Protein AF-A0A915Y504-F1 (afdb_monomer_lite)

Structure (mmCIF, N/CA/C/O backbone):
data_AF-A0A915Y504-F1
#
_entry.id   AF-A0A915Y504-F1
#
loop_
_atom_site.group_PDB
_atom_site.id
_atom_site.type_symbol
_atom_site.label_atom_id
_atom_site.label_alt_id
_atom_site.label_comp_id
_atom_site.label_asym_id
_atom_site.label_entity_id
_atom_site.label_seq_id
_atom_site.pdbx_PDB_ins_code
_atom_site.Cartn_x
_atom_site.Cartn_y
_atom_site.Cartn_z
_atom_site.occupancy
_atom_site.B_iso_or_equiv
_atom_site.auth_seq_id
_atom_site.auth_comp_id
_atom_site.auth_asym_id
_atom_site.auth_atom_id
_atom_site.pdbx_PDB_model_num
ATOM 1 N N . MET A 1 1 ? 1.768 12.611 24.789 1.00 58.44 1 MET A N 1
ATOM 2 C CA . MET A 1 1 ? 2.796 11.884 24.010 1.00 58.44 1 MET A CA 1
ATOM 3 C C . MET A 1 1 ? 2.570 12.218 22.542 1.00 58.44 1 MET A C 1
ATOM 5 O O . MET A 1 1 ? 1.416 12.213 22.136 1.00 58.44 1 MET A O 1
ATOM 9 N N . ALA A 1 2 ? 3.599 12.618 21.790 1.00 69.25 2 ALA A N 1
ATOM 10 C CA . ALA A 1 2 ? 3.419 13.076 20.409 1.00 69.25 2 ALA A CA 1
ATOM 11 C C . ALA A 1 2 ? 3.121 11.886 19.483 1.00 69.25 2 ALA A C 1
ATOM 13 O O . ALA A 1 2 ? 3.899 10.934 19.431 1.00 69.25 2 ALA A O 1
ATOM 14 N N . ILE A 1 3 ? 1.990 11.932 18.780 1.00 78.31 3 ILE A N 1
ATOM 15 C CA . ILE A 1 3 ? 1.667 10.964 17.730 1.00 78.31 3 ILE A CA 1
ATOM 16 C C . ILE A 1 3 ? 2.481 11.356 16.499 1.00 78.31 3 ILE A C 1
ATOM 18 O O . ILE A 1 3 ? 2.366 12.480 16.015 1.00 78.31 3 ILE A O 1
ATOM 22 N N . ILE A 1 4 ? 3.314 10.440 16.005 1.00 84.56 4 ILE A N 1
ATOM 23 C CA . ILE A 1 4 ? 4.026 10.629 14.741 1.00 84.56 4 ILE A CA 1
ATOM 24 C C . ILE A 1 4 ? 3.183 9.974 13.653 1.00 84.56 4 ILE A C 1
ATOM 26 O O . ILE A 1 4 ? 2.968 8.763 13.674 1.00 84.56 4 ILE A O 1
ATOM 30 N N . VAL A 1 5 ? 2.700 10.786 12.721 1.00 92.12 5 VAL A N 1
ATOM 31 C CA . VAL A 1 5 ? 1.828 10.344 11.633 1.00 92.12 5 VAL A CA 1
ATOM 32 C C . VAL A 1 5 ? 2.675 9.948 10.427 1.00 92.12 5 VAL A C 1
ATOM 34 O O . VAL A 1 5 ? 3.568 10.695 10.036 1.00 92.12 5 VAL A O 1
ATOM 37 N N . LEU A 1 6 ? 2.393 8.784 9.845 1.00 92.94 6 LEU A N 1
ATOM 38 C CA . LEU A 1 6 ? 2.856 8.395 8.514 1.00 92.94 6 LEU A CA 1
ATOM 39 C C . LEU A 1 6 ? 1.716 8.551 7.518 1.00 92.94 6 LEU A C 1
ATOM 41 O O . LEU A 1 6 ? 0.581 8.165 7.809 1.00 92.94 6 LEU A O 1
ATOM 45 N N . ARG A 1 7 ? 2.033 9.075 6.338 1.00 95.31 7 ARG A N 1
ATOM 46 C CA . ARG A 1 7 ? 1.103 9.129 5.211 1.00 95.31 7 ARG A CA 1
ATOM 47 C C . ARG A 1 7 ? 1.168 7.831 4.411 1.00 95.31 7 ARG A C 1
ATOM 49 O O . ARG A 1 7 ? 2.240 7.244 4.247 1.00 95.31 7 ARG A O 1
ATOM 56 N N . ALA A 1 8 ? 0.021 7.386 3.917 1.00 94.94 8 ALA A N 1
ATOM 57 C CA . ALA A 1 8 ? -0.077 6.240 3.035 1.00 94.94 8 ALA A CA 1
ATOM 58 C C . ALA A 1 8 ? -1.005 6.539 1.850 1.00 94.94 8 ALA A C 1
ATOM 60 O O . ALA A 1 8 ? -2.036 7.202 1.984 1.00 94.94 8 ALA A O 1
ATOM 61 N N . TRP A 1 9 ? -0.610 6.044 0.683 1.00 95.94 9 TRP A N 1
ATOM 62 C CA . TRP A 1 9 ? -1.226 6.315 -0.611 1.00 95.94 9 TRP A CA 1
ATOM 63 C C . TRP A 1 9 ? -1.665 5.000 -1.257 1.00 95.94 9 TRP A C 1
ATOM 65 O O . TRP A 1 9 ? -0.826 4.145 -1.529 1.00 95.94 9 TRP A O 1
ATOM 75 N N . TYR A 1 10 ? -2.964 4.836 -1.498 1.00 95.12 10 TYR A N 1
ATOM 76 C CA . TYR A 1 10 ? -3.553 3.711 -2.219 1.00 95.12 10 TYR A CA 1
ATOM 77 C C . TYR A 1 10 ? -3.068 3.657 -3.678 1.00 95.12 10 TYR A C 1
ATOM 79 O O . TYR A 1 10 ? -3.049 4.664 -4.386 1.00 95.12 10 TYR A O 1
ATOM 87 N N . LEU A 1 11 ? -2.688 2.472 -4.146 1.00 91.31 11 LEU A N 1
ATOM 88 C CA . LEU A 1 11 ? -2.148 2.226 -5.480 1.00 91.31 11 LEU A CA 1
ATOM 89 C C . LEU A 1 11 ? -3.078 1.284 -6.269 1.00 91.31 11 LEU A C 1
ATOM 91 O O . LEU A 1 11 ? -2.832 0.078 -6.313 1.00 91.31 11 LEU A O 1
ATOM 95 N N . PRO A 1 12 ? -4.150 1.794 -6.910 1.00 88.06 12 PRO A N 1
ATOM 96 C CA . PRO A 1 12 ? -4.990 0.982 -7.803 1.00 88.06 12 PRO A CA 1
ATOM 97 C C . PRO A 1 12 ? -4.236 0.553 -9.070 1.00 88.06 12 PRO A C 1
ATOM 99 O O . PRO A 1 12 ? -4.505 -0.492 -9.663 1.00 88.06 12 PRO A O 1
ATOM 102 N N . GLN A 1 13 ? -3.286 1.383 -9.485 1.00 82.69 13 GLN A N 1
ATOM 103 C CA . GLN A 1 13 ? -2.385 1.181 -10.605 1.00 82.69 13 GLN A CA 1
ATOM 104 C C . GLN A 1 13 ? -1.029 1.781 -10.243 1.00 82.69 13 GLN A C 1
ATOM 106 O O . GLN A 1 13 ? -0.919 2.550 -9.287 1.00 82.69 13 GLN A O 1
ATOM 111 N N . TYR A 1 14 ? 0.005 1.428 -11.000 1.00 78.38 14 TYR A N 1
ATOM 112 C CA . TYR A 1 14 ? 1.317 2.008 -10.764 1.00 78.38 14 TYR A CA 1
ATOM 113 C C . TYR A 1 14 ? 1.297 3.522 -10.994 1.00 78.38 14 TYR A C 1
ATOM 115 O O . TYR A 1 14 ? 0.758 4.008 -11.992 1.00 78.38 14 TYR A O 1
ATOM 123 N N . GLU A 1 15 ? 1.983 4.240 -10.113 1.00 78.62 15 GLU A N 1
ATOM 124 C CA . GLU A 1 15 ? 2.251 5.664 -10.238 1.00 78.62 15 GLU A CA 1
ATOM 125 C C . GLU A 1 15 ? 3.686 5.961 -9.763 1.00 78.62 15 GLU A C 1
ATOM 127 O O . GLU A 1 15 ? 4.097 5.425 -8.730 1.00 78.62 15 GLU A O 1
ATOM 132 N N . PRO A 1 16 ? 4.463 6.798 -10.482 1.00 81.94 16 PRO A N 1
ATOM 133 C CA . PRO A 1 16 ? 5.787 7.216 -10.029 1.00 81.94 16 PRO A CA 1
ATOM 134 C C . PRO A 1 16 ? 5.731 7.936 -8.680 1.00 81.94 16 PRO A C 1
ATOM 136 O O . PRO A 1 16 ? 4.869 8.792 -8.460 1.00 81.94 16 PRO A O 1
ATOM 139 N N . LEU A 1 17 ? 6.703 7.652 -7.809 1.00 82.19 17 LEU A N 1
ATOM 140 C CA . LEU A 1 17 ? 6.739 8.184 -6.444 1.00 82.19 17 LEU A CA 1
ATOM 141 C C . LEU A 1 17 ? 6.677 9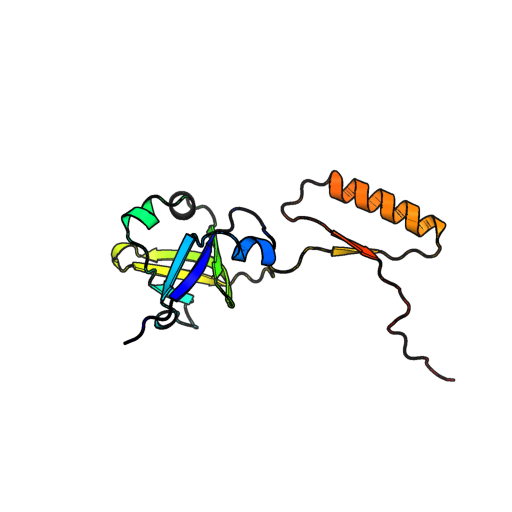.718 -6.393 1.00 82.19 17 LEU A C 1
ATOM 143 O O . LEU A 1 17 ? 5.961 10.286 -5.573 1.00 82.19 17 LEU A O 1
ATOM 147 N N . GLU A 1 18 ? 7.372 10.383 -7.316 1.00 82.62 18 GLU A N 1
ATOM 148 C CA . GLU A 1 18 ? 7.419 11.846 -7.416 1.00 82.62 18 GLU A CA 1
ATOM 149 C C . GLU A 1 18 ? 6.041 12.478 -7.637 1.00 82.62 18 GLU A C 1
ATOM 151 O O . GLU A 1 18 ? 5.800 13.594 -7.184 1.00 82.62 18 GLU A O 1
ATOM 156 N N . ARG A 1 19 ? 5.139 11.780 -8.338 1.00 85.31 19 ARG A N 1
ATOM 157 C CA . ARG A 1 19 ? 3.754 12.224 -8.563 1.00 85.31 19 ARG A CA 1
ATOM 158 C C . ARG A 1 19 ? 2.857 11.823 -7.402 1.00 85.31 19 ARG A C 1
ATOM 160 O O . ARG A 1 19 ? 2.035 12.619 -6.955 1.00 85.31 19 ARG A O 1
ATOM 167 N N . LEU A 1 20 ? 3.080 10.628 -6.864 1.00 88.12 20 LEU A N 1
ATOM 168 C CA . LEU A 1 20 ? 2.320 10.094 -5.745 1.00 88.12 20 LEU A CA 1
ATOM 169 C C . LEU A 1 20 ? 2.417 10.979 -4.493 1.00 88.12 20 LEU A C 1
ATOM 171 O O . LEU A 1 20 ? 1.418 11.236 -3.829 1.00 88.12 20 LEU A O 1
ATOM 175 N N . GLU A 1 21 ? 3.598 11.509 -4.179 1.00 86.94 21 GLU A N 1
ATOM 176 C CA . GLU A 1 21 ? 3.769 12.367 -2.998 1.00 86.94 21 GLU A CA 1
ATOM 177 C C . GLU A 1 21 ? 3.166 13.777 -3.172 1.00 86.94 21 GLU A C 1
ATOM 179 O O . GLU A 1 21 ? 3.013 14.504 -2.188 1.00 86.94 21 GLU A O 1
ATOM 184 N N . GLN A 1 22 ? 2.771 14.160 -4.396 1.00 90.31 22 GLN A N 1
ATOM 185 C CA . GLN A 1 22 ? 2.089 15.431 -4.683 1.00 90.31 22 GLN A CA 1
ATOM 186 C C . GLN A 1 22 ? 0.574 15.356 -4.463 1.00 90.31 22 GLN A C 1
ATOM 188 O O . GLN A 1 22 ? -0.060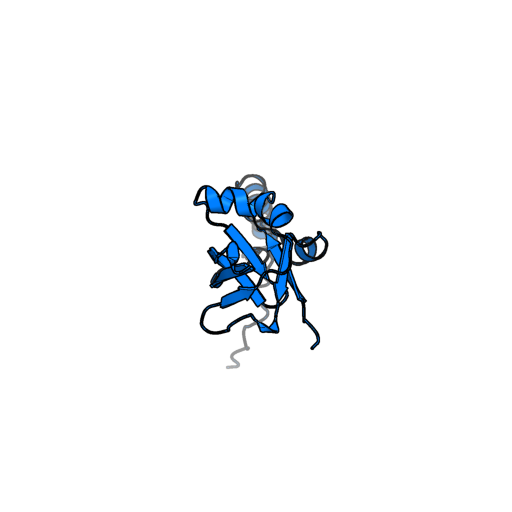 16.390 -4.237 1.00 90.31 22 GLN A O 1
ATOM 193 N N . ARG A 1 23 ? -0.026 14.158 -4.524 1.00 91.50 23 ARG A N 1
ATOM 194 C CA . ARG A 1 23 ? -1.461 13.982 -4.265 1.00 91.50 23 ARG A CA 1
ATOM 195 C C . ARG A 1 23 ? -1.758 13.881 -2.763 1.00 91.50 23 ARG A C 1
ATOM 197 O O . ARG A 1 23 ? -0.893 13.475 -1.978 1.00 91.50 23 ARG A O 1
ATOM 204 N N . PRO A 1 24 ? -2.999 14.192 -2.340 1.00 93.75 24 PRO A N 1
ATOM 205 C CA . PRO A 1 24 ? -3.452 13.883 -0.990 1.00 93.75 24 PRO A CA 1
ATOM 206 C C . PRO A 1 24 ? -3.244 12.398 -0.670 1.00 93.75 24 PRO A C 1
ATOM 208 O O . PRO A 1 24 ? -3.421 11.539 -1.536 1.00 93.75 24 PRO A O 1
ATOM 211 N N . HIS A 1 25 ? -2.848 12.116 0.569 1.00 94.94 25 HIS A N 1
ATOM 212 C CA . HIS A 1 25 ? -2.757 10.753 1.086 1.00 94.94 25 HIS A CA 1
ATOM 213 C C . HIS A 1 25 ? -4.161 10.206 1.362 1.00 94.94 25 HIS A C 1
ATOM 215 O O . HIS A 1 25 ? -5.077 10.977 1.643 1.00 94.94 25 HIS A O 1
ATOM 221 N N . ASP A 1 26 ? -4.316 8.885 1.310 1.00 96.69 26 ASP A N 1
ATOM 222 C CA . ASP A 1 26 ? -5.615 8.221 1.503 1.00 96.69 26 ASP A CA 1
ATOM 223 C C . ASP A 1 26 ? -5.794 7.675 2.920 1.00 96.69 26 ASP A C 1
ATOM 225 O O . ASP A 1 26 ? -6.911 7.357 3.324 1.00 96.69 26 ASP A O 1
ATOM 229 N N . LEU A 1 27 ? -4.688 7.508 3.651 1.00 96.50 27 LEU A N 1
ATOM 230 C CA . LEU A 1 27 ? -4.688 6.936 4.989 1.00 96.50 27 LEU A CA 1
ATOM 231 C C . LEU A 1 27 ? -3.538 7.504 5.823 1.00 96.50 27 LEU A C 1
ATOM 233 O O . LEU A 1 27 ? -2.420 7.702 5.335 1.00 96.50 27 LEU A O 1
ATOM 237 N N . ARG A 1 28 ? -3.806 7.745 7.101 1.00 96.06 28 ARG A N 1
ATOM 238 C CA . ARG A 1 28 ? -2.829 8.134 8.114 1.00 96.06 28 ARG A CA 1
ATOM 239 C C . ARG A 1 28 ? -2.613 6.982 9.073 1.00 96.06 28 ARG A C 1
ATOM 241 O O . ARG A 1 28 ? -3.561 6.417 9.607 1.00 96.06 28 ARG A O 1
ATOM 248 N N . LEU A 1 29 ? -1.350 6.670 9.329 1.00 95.06 29 LEU A N 1
ATOM 249 C CA . LEU A 1 29 ? -0.941 5.592 10.221 1.00 95.06 29 LEU A CA 1
ATOM 250 C C . LEU A 1 29 ? -0.160 6.153 11.406 1.00 95.06 29 LEU A C 1
ATOM 252 O O . LEU A 1 29 ? 0.632 7.088 11.267 1.00 95.06 29 LEU A O 1
ATOM 256 N N . ASN A 1 30 ? -0.331 5.551 12.576 1.00 92.62 30 ASN A N 1
ATOM 257 C CA . ASN A 1 30 ? 0.489 5.865 13.735 1.00 92.62 30 ASN A CA 1
ATOM 258 C C . ASN A 1 30 ? 1.853 5.166 13.625 1.00 92.62 30 ASN A C 1
ATOM 260 O O . ASN A 1 30 ? 1.959 3.955 13.833 1.00 92.62 30 ASN A O 1
ATOM 264 N N . LYS A 1 31 ? 2.926 5.925 13.376 1.00 88.19 31 LYS A N 1
ATOM 265 C CA . LYS A 1 31 ? 4.296 5.391 13.271 1.00 88.19 31 LYS A CA 1
ATOM 266 C C . LYS A 1 31 ? 4.711 4.595 14.504 1.00 88.19 31 LYS A C 1
ATOM 268 O O . LYS A 1 31 ? 5.407 3.594 14.377 1.00 88.19 31 LYS A O 1
ATOM 273 N N . SER A 1 32 ? 4.301 5.046 15.689 1.00 86.44 32 SER A N 1
ATOM 274 C CA . SER A 1 32 ? 4.672 4.420 16.961 1.00 86.44 32 SER A CA 1
ATOM 275 C C . SER A 1 32 ? 4.010 3.056 17.153 1.00 86.44 32 SER A C 1
ATOM 277 O O . SER A 1 32 ? 4.542 2.225 17.881 1.00 86.44 32 SER A O 1
ATOM 279 N N . SER A 1 33 ? 2.874 2.827 16.490 1.00 82.25 33 SER A N 1
ATOM 280 C CA . SER A 1 33 ? 2.173 1.539 16.490 1.00 82.25 33 SER A CA 1
ATOM 281 C C . SER A 1 33 ? 2.693 0.569 15.428 1.00 82.25 33 SER A C 1
ATOM 283 O O . SER A 1 33 ? 2.382 -0.613 15.509 1.00 82.25 33 SER A O 1
ATOM 285 N N . LEU A 1 34 ? 3.478 1.046 14.447 1.00 80.81 34 LEU A N 1
ATOM 286 C CA . LEU A 1 34 ? 3.933 0.226 13.327 1.00 80.81 34 LEU A CA 1
ATOM 287 C C . LEU A 1 34 ? 4.921 -0.845 13.813 1.00 80.81 34 LEU A C 1
ATOM 289 O O . LEU A 1 34 ? 6.124 -0.603 13.967 1.00 80.81 34 LEU A O 1
ATOM 293 N N . LEU A 1 35 ? 4.409 -2.051 14.050 1.00 74.31 35 LEU A N 1
ATOM 294 C CA . LEU A 1 35 ? 5.197 -3.183 14.516 1.00 74.31 35 LEU A CA 1
ATOM 295 C C . LEU A 1 35 ? 6.052 -3.727 13.373 1.00 74.31 35 LEU A C 1
ATOM 297 O O . LEU A 1 35 ? 5.536 -4.237 12.384 1.00 74.31 35 LEU A O 1
ATOM 301 N N . LYS A 1 36 ? 7.379 -3.698 13.526 1.00 69.62 36 LYS A N 1
ATOM 302 C CA . LYS A 1 36 ? 8.322 -4.159 12.488 1.00 69.62 36 LYS A CA 1
ATOM 303 C C . LYS A 1 36 ? 8.143 -5.632 12.090 1.00 69.62 36 LYS A C 1
ATOM 305 O O . LYS A 1 36 ? 8.429 -5.980 10.953 1.00 69.62 36 LYS A O 1
ATOM 310 N N . THR A 1 37 ? 7.701 -6.487 13.013 1.00 58.31 37 THR A N 1
ATOM 311 C CA . THR A 1 37 ? 7.604 -7.948 12.832 1.00 58.31 37 THR A CA 1
ATOM 312 C C . THR A 1 37 ? 6.257 -8.436 12.298 1.00 58.31 37 THR A C 1
ATOM 314 O O . THR A 1 37 ? 6.202 -9.542 11.775 1.00 58.31 37 THR A O 1
ATOM 317 N N . ALA A 1 38 ? 5.194 -7.631 12.393 1.00 63.50 38 ALA A N 1
ATOM 318 C CA . ALA A 1 38 ? 3.854 -7.988 11.904 1.00 63.50 38 ALA A CA 1
ATOM 319 C C . ALA A 1 38 ? 3.267 -6.958 10.926 1.00 63.50 38 ALA A C 1
ATOM 321 O O . ALA A 1 38 ? 2.167 -7.157 10.421 1.00 63.50 38 ALA A O 1
ATOM 322 N N . LEU A 1 39 ? 3.973 -5.838 10.716 1.00 84.75 39 LEU A N 1
ATOM 323 C CA . LEU A 1 39 ? 3.539 -4.679 9.933 1.00 84.75 39 LEU A CA 1
ATOM 324 C C . LEU A 1 39 ? 2.104 -4.252 10.264 1.00 84.75 39 LEU A C 1
ATOM 326 O O . LEU A 1 39 ? 1.352 -3.808 9.403 1.00 84.75 39 LEU A O 1
ATOM 330 N N . ARG A 1 40 ? 1.730 -4.411 11.534 1.00 92.38 40 ARG A N 1
ATOM 331 C CA . ARG A 1 40 ? 0.490 -3.893 12.090 1.00 92.38 40 ARG A CA 1
ATOM 332 C C . ARG A 1 40 ? 0.694 -2.418 12.389 1.00 92.38 40 ARG A C 1
ATOM 334 O O . ARG A 1 40 ? 1.699 -2.088 13.011 1.00 92.38 40 ARG A O 1
ATOM 341 N N . ALA A 1 41 ? -0.248 -1.571 12.006 1.00 93.69 41 ALA A N 1
ATOM 342 C CA . ALA A 1 41 ? -0.336 -0.193 12.465 1.00 93.69 41 ALA A CA 1
ATOM 343 C C . ALA A 1 41 ? -1.777 0.152 12.831 1.00 93.69 41 ALA A C 1
ATOM 345 O O . ALA A 1 41 ? -2.718 -0.441 12.308 1.00 93.69 41 ALA A O 1
ATOM 346 N N . ASP A 1 42 ? -1.934 1.145 13.693 1.00 94.38 42 ASP A N 1
ATOM 347 C CA . ASP A 1 42 ? -3.220 1.771 13.939 1.00 94.38 42 ASP A CA 1
ATOM 348 C C . ASP A 1 42 ? -3.429 2.865 12.880 1.00 94.38 42 ASP A C 1
ATOM 350 O O . ASP A 1 42 ? -2.538 3.701 12.658 1.00 94.38 42 ASP A O 1
ATOM 354 N N . PHE A 1 43 ? -4.582 2.864 12.214 1.00 95.00 43 PHE A N 1
ATOM 355 C CA . PHE A 1 43 ? -4.975 3.968 11.344 1.00 95.00 43 PHE A CA 1
ATOM 356 C C . PHE A 1 43 ? -5.648 5.078 12.156 1.00 95.00 43 PHE A C 1
ATOM 358 O O . PHE A 1 43 ? -6.299 4.833 13.168 1.00 95.00 43 PHE A O 1
ATOM 365 N N . LEU A 1 44 ? -5.438 6.323 11.736 1.00 95.31 44 LEU A N 1
ATOM 366 C CA . LEU A 1 44 ? -5.822 7.519 12.493 1.00 95.31 44 LEU A CA 1
ATOM 367 C C . LEU A 1 44 ? -7.069 8.214 11.940 1.00 95.31 44 LEU A C 1
ATOM 369 O O . LEU A 1 44 ? -7.570 9.155 12.555 1.00 95.31 44 LEU A O 1
ATOM 373 N N . ASP A 1 45 ? -7.520 7.804 10.759 1.00 95.25 45 ASP A N 1
ATOM 374 C CA . ASP A 1 45 ? -8.712 8.341 10.115 1.00 95.25 45 ASP A CA 1
ATOM 375 C C . ASP A 1 45 ? -9.980 7.795 10.764 1.00 95.25 45 ASP A C 1
ATOM 377 O O . ASP A 1 45 ? -10.002 6.688 11.306 1.00 95.25 45 ASP A O 1
ATOM 381 N N . ASP A 1 46 ? -11.042 8.596 10.727 1.00 94.12 46 ASP A N 1
ATOM 382 C CA . ASP A 1 46 ? -12.318 8.194 11.289 1.00 94.12 46 ASP A CA 1
ATOM 383 C C . ASP A 1 46 ? -12.924 7.026 10.504 1.00 94.12 46 ASP A C 1
ATOM 385 O O . ASP A 1 46 ? -12.706 6.838 9.301 1.00 94.12 46 ASP A O 1
ATOM 389 N N . LEU A 1 47 ? -13.722 6.239 11.218 1.00 93.25 47 LEU A N 1
ATOM 390 C CA . LEU A 1 47 ? -14.299 5.023 10.684 1.00 93.25 47 LEU A CA 1
ATOM 391 C C . LEU A 1 47 ? -15.173 5.262 9.440 1.00 93.25 47 LEU A C 1
ATOM 393 O O . LEU A 1 47 ? -15.169 4.453 8.513 1.00 93.25 47 LEU A O 1
ATOM 397 N N . GLU A 1 48 ? -15.925 6.360 9.415 1.00 94.31 48 GLU A N 1
ATOM 398 C CA . GLU A 1 48 ? -16.842 6.686 8.324 1.00 94.31 48 GLU A CA 1
ATOM 399 C C . GLU A 1 48 ? -16.068 7.025 7.040 1.00 94.31 48 GLU A C 1
ATOM 401 O O . GLU A 1 48 ? -16.408 6.525 5.964 1.00 94.31 48 GLU A O 1
ATOM 406 N N . THR A 1 49 ? -14.981 7.792 7.156 1.00 94.12 49 THR A N 1
ATOM 407 C CA . THR A 1 49 ? -14.050 8.097 6.062 1.00 94.12 49 THR A CA 1
ATOM 408 C C . THR A 1 49 ? -13.395 6.831 5.522 1.00 94.12 49 THR A C 1
ATOM 410 O O . THR A 1 49 ? -13.414 6.603 4.309 1.00 94.12 49 THR A O 1
ATOM 413 N N . VAL A 1 50 ? -12.874 5.964 6.400 1.00 95.56 50 VAL A N 1
ATOM 414 C CA . VAL A 1 50 ? -12.265 4.690 5.988 1.00 95.56 50 VAL A CA 1
ATOM 415 C C . VAL A 1 50 ? -13.281 3.827 5.248 1.00 95.56 50 VAL A C 1
ATOM 417 O O . VAL A 1 50 ? -13.009 3.376 4.138 1.00 95.56 50 VAL A O 1
ATOM 420 N N . GLN A 1 51 ? -14.479 3.650 5.807 1.00 95.50 51 GLN A N 1
ATOM 421 C CA . GLN A 1 51 ? -15.512 2.819 5.194 1.00 95.50 51 GLN A CA 1
ATOM 422 C C . GLN A 1 51 ? -15.992 3.354 3.842 1.00 95.50 51 GLN A C 1
ATOM 424 O O . GLN A 1 51 ? -16.357 2.560 2.981 1.00 95.50 51 GLN A O 1
ATOM 429 N N . ARG A 1 52 ? -15.989 4.672 3.619 1.00 96.50 52 ARG A N 1
ATOM 430 C CA . ARG A 1 52 ? -16.378 5.279 2.333 1.00 96.50 52 ARG A CA 1
ATOM 431 C C . ARG A 1 52 ? -15.278 5.271 1.277 1.00 96.50 52 ARG A C 1
ATOM 433 O O . ARG A 1 52 ? -15.571 5.522 0.111 1.00 96.50 52 ARG A O 1
ATOM 440 N N . SER A 1 53 ? -14.035 5.014 1.667 1.00 97.00 53 SER A N 1
ATOM 441 C CA . SER A 1 53 ? -12.904 5.046 0.747 1.00 97.00 53 SER A CA 1
ATOM 442 C C . SER A 1 53 ? -12.981 3.939 -0.309 1.00 97.00 53 SER A C 1
ATOM 444 O O . SER A 1 53 ? -13.412 2.815 -0.041 1.00 97.00 53 SER A O 1
ATOM 446 N N . GLU A 1 54 ? -12.520 4.242 -1.523 1.00 97.00 54 GLU A N 1
ATOM 447 C CA . GLU A 1 54 ? -12.500 3.271 -2.622 1.00 97.00 54 GLU A CA 1
ATOM 448 C C . GLU A 1 54 ? -11.651 2.042 -2.273 1.00 97.00 54 GLU A C 1
ATOM 450 O O . GLU A 1 54 ? -12.070 0.903 -2.491 1.00 97.00 54 GLU A O 1
ATOM 455 N N . TRP A 1 55 ? -10.470 2.265 -1.693 1.00 96.94 55 TRP A N 1
ATOM 456 C CA . TRP A 1 55 ? -9.548 1.193 -1.333 1.00 96.94 55 TRP A CA 1
ATOM 457 C C . TRP A 1 55 ? -10.181 0.220 -0.334 1.00 96.94 55 TRP A C 1
ATOM 459 O O . TRP A 1 55 ? -10.005 -0.991 -0.459 1.00 96.94 55 TRP A O 1
ATOM 469 N N . PHE A 1 56 ? -10.968 0.718 0.625 1.00 97.19 56 PHE A N 1
ATOM 470 C CA . PHE A 1 56 ? -11.630 -0.134 1.604 1.00 97.19 56 PHE A CA 1
ATOM 471 C C . PHE A 1 56 ? -12.771 -0.932 0.970 1.00 97.19 56 PHE A C 1
ATOM 473 O O . PHE A 1 56 ? -12.923 -2.120 1.252 1.00 97.19 56 PHE A O 1
ATOM 480 N N . GLN A 1 57 ? -13.541 -0.322 0.065 1.00 97.12 57 GLN A N 1
ATOM 481 C CA . GLN A 1 57 ? -14.581 -1.030 -0.685 1.00 97.12 57 GLN A CA 1
ATOM 482 C C . GLN A 1 57 ? -13.991 -2.172 -1.523 1.00 97.12 57 GLN A C 1
ATOM 484 O O . GLN A 1 57 ? -14.496 -3.292 -1.485 1.00 97.12 57 GLN A O 1
ATOM 489 N N . ARG A 1 58 ? -12.863 -1.937 -2.199 1.00 96.62 58 ARG A N 1
ATOM 490 C CA . ARG A 1 58 ? -12.137 -2.979 -2.942 1.00 96.62 58 ARG A CA 1
ATOM 491 C C . ARG A 1 58 ? -11.606 -4.085 -2.035 1.00 96.62 58 ARG A C 1
ATOM 493 O O . ARG A 1 58 ? -11.791 -5.261 -2.340 1.00 96.62 58 ARG A O 1
ATOM 500 N N . TYR A 1 59 ? -11.040 -3.732 -0.879 1.00 96.50 59 TYR A N 1
ATOM 501 C CA . TYR A 1 59 ? -10.638 -4.713 0.134 1.00 96.50 59 TYR A CA 1
ATOM 502 C C . TYR A 1 59 ? -11.822 -5.595 0.567 1.00 96.50 59 TYR A C 1
ATOM 504 O O . TYR A 1 59 ? -11.700 -6.817 0.636 1.00 96.50 59 TYR A O 1
ATOM 512 N N . ARG A 1 60 ? -13.004 -5.002 0.793 1.00 95.56 60 ARG A N 1
ATOM 513 C CA . ARG A 1 60 ? -14.235 -5.732 1.151 1.00 95.56 60 ARG A CA 1
ATOM 514 C C . ARG A 1 60 ? -14.724 -6.681 0.057 1.00 95.56 60 ARG A C 1
ATOM 516 O O . ARG A 1 60 ? -15.367 -7.675 0.387 1.00 95.56 60 ARG A O 1
ATOM 523 N N . LEU A 1 61 ? -14.417 -6.394 -1.205 1.00 96.81 61 LEU A N 1
ATOM 524 C CA . LEU A 1 61 ? -14.686 -7.274 -2.346 1.00 96.81 61 LEU A CA 1
ATOM 525 C C . LEU A 1 61 ? -13.642 -8.396 -2.502 1.00 96.81 61 LEU A C 1
ATOM 527 O O . LEU A 1 61 ? -13.780 -9.236 -3.388 1.00 96.81 61 LEU A O 1
ATOM 531 N N . GLY A 1 62 ? -12.618 -8.436 -1.644 1.00 94.44 62 GLY A N 1
ATOM 532 C CA . GLY A 1 62 ? -11.529 -9.410 -1.711 1.00 94.44 62 GLY A CA 1
ATOM 533 C C . GLY A 1 62 ? -10.445 -9.051 -2.729 1.00 94.44 62 GLY A C 1
ATOM 534 O O . GLY A 1 62 ? -9.607 -9.896 -3.047 1.00 94.44 62 GLY A O 1
ATOM 535 N N . GLU A 1 63 ? -10.441 -7.821 -3.255 1.00 94.94 63 GLU A N 1
ATOM 536 C CA . GLU A 1 63 ? -9.366 -7.360 -4.128 1.00 94.94 63 GLU A CA 1
ATOM 537 C C . GLU A 1 63 ? -8.064 -7.162 -3.344 1.00 94.94 63 GLU A C 1
ATOM 539 O O . GLU A 1 63 ? -8.044 -6.807 -2.164 1.00 94.94 63 GLU A O 1
ATOM 544 N N . THR A 1 64 ? -6.944 -7.353 -4.036 1.00 92.94 64 THR A N 1
ATOM 545 C CA . THR A 1 64 ? -5.623 -7.009 -3.510 1.00 92.94 64 THR A CA 1
ATOM 546 C C . THR A 1 64 ? -5.474 -5.490 -3.475 1.00 92.94 64 THR A C 1
ATOM 548 O O . THR A 1 64 ? -5.456 -4.845 -4.521 1.00 92.94 64 THR A O 1
ATOM 551 N N . VAL A 1 65 ? -5.344 -4.925 -2.276 1.00 95.12 65 VAL A N 1
ATOM 552 C CA . VAL A 1 65 ? -5.199 -3.479 -2.068 1.00 95.12 65 VAL A CA 1
ATOM 553 C C . VAL A 1 65 ? -3.765 -3.161 -1.683 1.00 95.12 65 VAL A C 1
ATOM 555 O O . VAL A 1 65 ? -3.281 -3.617 -0.648 1.00 95.12 65 VAL A O 1
ATOM 558 N N . GLU A 1 66 ? -3.087 -2.384 -2.523 1.00 93.69 66 GLU A N 1
ATOM 559 C CA . GLU A 1 66 ? -1.701 -1.966 -2.325 1.00 93.69 66 GLU A CA 1
ATOM 560 C C . GLU A 1 66 ? -1.634 -0.500 -1.883 1.00 93.69 66 GLU A C 1
ATOM 562 O O . GLU A 1 66 ? -2.392 0.342 -2.354 1.00 93.69 66 GLU A O 1
ATOM 567 N N . PHE A 1 67 ? -0.719 -0.202 -0.970 1.00 93.56 67 PHE A N 1
ATOM 568 C CA . PHE A 1 67 ? -0.415 1.122 -0.458 1.00 93.56 67 PHE A CA 1
ATOM 569 C C . PHE A 1 67 ? 1.083 1.373 -0.540 1.00 93.56 67 PHE A C 1
ATOM 571 O O . PHE A 1 67 ? 1.872 0.515 -0.151 1.00 93.56 67 PHE A O 1
ATOM 578 N N . TYR A 1 68 ? 1.487 2.570 -0.947 1.00 91.88 68 TYR A N 1
ATOM 579 C CA . TYR A 1 68 ? 2.801 3.087 -0.580 1.00 91.88 68 TYR A CA 1
ATOM 580 C C . TYR A 1 68 ? 2.711 3.744 0.797 1.00 91.88 68 TYR A C 1
ATOM 582 O O . TYR A 1 68 ? 1.839 4.579 1.032 1.00 91.88 68 TYR A O 1
ATOM 590 N N . ILE A 1 69 ? 3.613 3.371 1.701 1.00 91.94 69 ILE A N 1
ATOM 591 C CA . ILE A 1 69 ? 3.758 3.979 3.024 1.00 91.94 69 ILE A CA 1
ATOM 592 C C . ILE A 1 69 ? 5.001 4.863 3.005 1.00 91.94 69 ILE A C 1
ATOM 594 O O . ILE A 1 69 ? 6.096 4.388 2.685 1.00 91.94 69 ILE A O 1
ATOM 598 N N . GLU A 1 70 ? 4.823 6.124 3.403 1.00 90.75 70 GLU A N 1
ATOM 599 C CA . GLU A 1 70 ? 5.843 7.174 3.408 1.00 90.75 70 GLU A CA 1
ATOM 600 C C . GLU A 1 70 ? 7.204 6.682 3.921 1.00 90.75 70 GLU A C 1
ATOM 602 O O . GLU A 1 70 ? 7.351 6.282 5.081 1.00 90.75 70 GLU A O 1
ATOM 607 N N . GLY A 1 71 ? 8.206 6.701 3.036 1.00 86.06 71 GLY A N 1
ATOM 608 C CA . GLY A 1 71 ? 9.592 6.348 3.350 1.00 86.06 71 GLY A CA 1
ATOM 609 C C . GLY A 1 71 ? 9.838 4.873 3.691 1.00 86.06 71 GLY A C 1
ATOM 610 O O . GLY A 1 71 ? 10.932 4.538 4.145 1.00 86.06 71 GLY A O 1
ATOM 611 N N . SER A 1 72 ? 8.852 3.988 3.511 1.00 86.06 72 SER A N 1
ATOM 612 C CA . SER A 1 72 ? 8.913 2.607 4.001 1.00 86.06 72 SER A CA 1
ATOM 613 C C . SER A 1 72 ? 8.836 1.545 2.905 1.00 86.06 72 SER A C 1
ATOM 615 O O . SER A 1 72 ? 9.507 0.512 3.004 1.00 86.06 72 SER A O 1
ATOM 617 N N . GLY A 1 73 ? 8.019 1.733 1.869 1.00 87.38 73 GLY A N 1
ATOM 618 C CA . GLY A 1 73 ? 7.715 0.609 0.979 1.00 87.38 73 GLY A CA 1
ATOM 619 C C . GLY A 1 73 ? 6.346 0.673 0.330 1.00 87.38 73 GLY A C 1
ATOM 620 O O . GLY A 1 73 ? 5.469 1.395 0.800 1.00 87.38 73 GLY A O 1
ATOM 621 N N . SER A 1 74 ? 6.156 -0.186 -0.668 1.00 89.19 74 SER A N 1
ATOM 622 C CA . SER A 1 74 ? 4.828 -0.660 -1.039 1.00 89.19 74 SER A CA 1
ATOM 623 C C . SER A 1 74 ? 4.438 -1.861 -0.184 1.00 89.19 74 SER A C 1
ATOM 625 O O . SER A 1 74 ? 5.262 -2.718 0.151 1.00 89.19 74 SER A O 1
ATOM 627 N N . TYR A 1 75 ? 3.168 -1.909 0.181 1.00 91.56 75 TYR A N 1
ATOM 628 C CA . TYR A 1 75 ? 2.593 -2.868 1.104 1.00 91.56 75 TYR A CA 1
ATOM 629 C C . TYR A 1 75 ? 1.202 -3.253 0.636 1.00 91.56 75 TYR A C 1
ATOM 631 O O . TYR A 1 75 ? 0.436 -2.410 0.186 1.00 91.56 75 TYR A O 1
ATOM 639 N N . THR A 1 76 ? 0.844 -4.515 0.788 1.00 93.81 76 THR A N 1
ATOM 640 C CA . THR A 1 76 ? -0.515 -4.988 0.539 1.00 93.81 76 THR A CA 1
ATOM 641 C C . THR A 1 76 ? -1.254 -5.134 1.860 1.00 93.81 76 THR A C 1
ATOM 643 O O . THR A 1 76 ? -0.658 -5.562 2.849 1.00 93.81 76 THR A O 1
ATOM 646 N N . ILE A 1 77 ? -2.543 -4.804 1.893 1.00 95.38 77 ILE A N 1
ATOM 647 C CA . ILE A 1 77 ? -3.384 -5.073 3.063 1.00 95.38 77 ILE A CA 1
ATOM 648 C C . ILE A 1 77 ? -3.548 -6.585 3.223 1.00 95.38 77 ILE A C 1
ATOM 650 O O . ILE A 1 77 ? -4.038 -7.265 2.325 1.00 95.38 77 ILE A O 1
ATOM 654 N N . ALA A 1 78 ? -3.150 -7.095 4.384 1.00 94.69 78 ALA A N 1
ATOM 655 C CA . ALA A 1 78 ? -3.339 -8.483 4.781 1.00 94.69 78 ALA A CA 1
ATOM 656 C C . ALA A 1 78 ? -4.650 -8.674 5.547 1.00 94.69 78 ALA A C 1
ATOM 658 O O . ALA A 1 78 ? -5.370 -9.639 5.312 1.00 94.69 78 ALA A O 1
ATOM 659 N N . ASN A 1 79 ? -4.944 -7.761 6.477 1.00 95.25 79 ASN A N 1
ATOM 660 C CA . ASN A 1 79 ? -6.179 -7.765 7.249 1.00 95.25 79 ASN A CA 1
ATOM 661 C C . ASN A 1 79 ? -6.485 -6.371 7.821 1.00 95.25 79 ASN A C 1
ATOM 663 O O . ASN A 1 79 ? -5.583 -5.544 7.960 1.00 95.25 79 ASN A O 1
ATOM 667 N N . ILE A 1 80 ? -7.738 -6.135 8.209 1.00 94.94 80 ILE A N 1
ATOM 668 C CA . ILE A 1 80 ? -8.182 -4.921 8.904 1.00 94.94 80 ILE A CA 1
ATOM 669 C C . ILE A 1 80 ? -9.105 -5.319 10.054 1.00 94.94 80 ILE A C 1
ATOM 671 O O . ILE A 1 80 ? -10.128 -5.966 9.826 1.00 94.94 80 ILE A O 1
ATOM 675 N N . ASP A 1 81 ? -8.775 -4.878 11.268 1.00 94.62 81 ASP A N 1
ATOM 676 C CA . ASP A 1 81 ? -9.716 -4.840 12.385 1.00 94.62 81 ASP A CA 1
ATOM 677 C C . ASP A 1 81 ? -10.216 -3.409 12.572 1.00 94.62 81 ASP A C 1
ATOM 679 O O . ASP A 1 81 ? -9.570 -2.530 13.140 1.00 94.62 81 ASP A O 1
ATOM 683 N N . ILE A 1 82 ? -11.419 -3.202 12.065 1.00 91.38 82 ILE A N 1
ATOM 684 C CA . ILE A 1 82 ? -12.092 -1.916 12.016 1.00 91.38 82 ILE A CA 1
ATOM 685 C C . ILE A 1 82 ? -12.456 -1.408 13.416 1.00 91.38 82 ILE A C 1
ATOM 687 O O . ILE A 1 82 ? -12.402 -0.206 13.659 1.00 91.38 82 ILE A O 1
ATOM 691 N N . LEU A 1 83 ? -12.843 -2.303 14.331 1.00 90.69 83 LEU A N 1
ATOM 692 C CA . LEU A 1 83 ? -13.284 -1.915 15.674 1.00 90.69 83 LEU A CA 1
ATOM 693 C C . LEU A 1 83 ? -12.097 -1.422 16.506 1.00 90.69 83 LEU A C 1
ATOM 695 O O . LEU A 1 83 ? -12.218 -0.452 17.255 1.00 90.69 83 LEU A O 1
ATOM 699 N N . SER A 1 84 ? -10.943 -2.057 16.314 1.00 91.81 84 SER A N 1
ATOM 700 C CA . SER A 1 84 ? -9.697 -1.725 17.007 1.00 91.81 84 SER A CA 1
ATOM 701 C C . SER A 1 84 ? -8.875 -0.637 16.302 1.00 91.81 84 SER A C 1
ATOM 703 O O . SER A 1 84 ? -7.852 -0.219 16.831 1.00 91.81 84 SER A O 1
ATOM 705 N N . HIS A 1 85 ? -9.325 -0.146 15.141 1.00 94.81 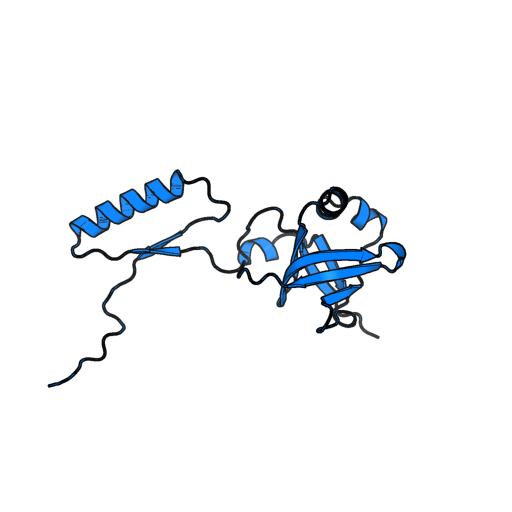85 HIS A N 1
ATOM 706 C CA . HIS A 1 85 ? -8.581 0.770 14.265 1.00 94.81 85 HIS A CA 1
ATOM 707 C C . HIS A 1 85 ? -7.227 0.215 13.795 1.00 94.81 85 HIS A C 1
ATOM 709 O O . HIS A 1 85 ? -6.274 0.962 13.587 1.00 94.81 85 HIS A O 1
ATOM 715 N N . GLU A 1 86 ? -7.133 -1.100 13.608 1.00 95.06 86 GLU A N 1
ATOM 716 C CA . GLU A 1 86 ? -5.892 -1.782 13.250 1.00 95.06 86 GLU A CA 1
ATOM 717 C C . GLU A 1 86 ? -5.897 -2.218 11.787 1.00 95.06 86 GLU A C 1
ATOM 719 O O . GLU A 1 86 ? -6.883 -2.736 11.257 1.00 95.06 86 GLU A O 1
ATOM 724 N N . ILE A 1 87 ? -4.746 -2.079 11.142 1.00 95.69 87 ILE A N 1
ATOM 725 C CA . ILE A 1 87 ? -4.481 -2.591 9.804 1.00 95.69 87 ILE A CA 1
ATOM 726 C C . ILE A 1 87 ? -3.182 -3.389 9.810 1.00 95.69 87 ILE A C 1
ATOM 728 O O . ILE A 1 87 ? -2.198 -3.012 10.446 1.00 95.69 87 ILE A O 1
ATOM 732 N N . TYR A 1 88 ? -3.189 -4.511 9.101 1.00 95.38 88 TYR A N 1
ATOM 733 C CA . TYR A 1 88 ? -2.071 -5.433 8.979 1.00 95.38 88 TYR A CA 1
ATOM 734 C C . TYR A 1 88 ? -1.605 -5.440 7.533 1.00 95.38 88 TYR A C 1
ATOM 736 O O . TYR A 1 88 ? -2.419 -5.595 6.620 1.00 95.38 88 TYR A O 1
ATOM 744 N N . PHE A 1 89 ? -0.300 -5.306 7.325 1.00 94.25 89 PHE A N 1
ATOM 745 C CA . PHE A 1 89 ? 0.291 -5.255 5.995 1.00 94.25 89 PHE A CA 1
A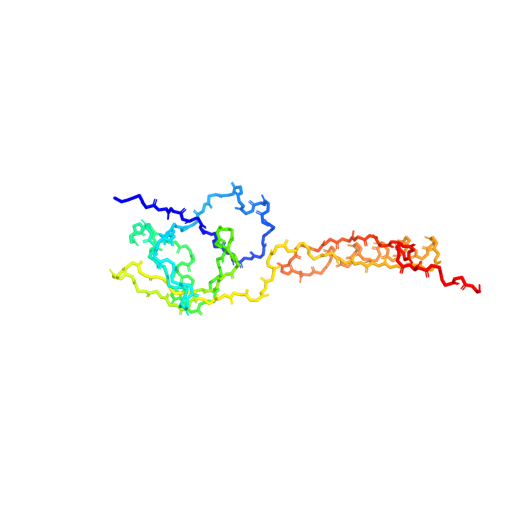TOM 746 C C . PHE A 1 89 ? 1.209 -6.448 5.716 1.00 94.25 89 PHE A C 1
ATOM 748 O O . PHE A 1 89 ? 1.816 -7.028 6.612 1.00 94.25 89 PHE A O 1
ATOM 755 N N . ILE A 1 90 ? 1.370 -6.773 4.438 1.00 92.25 90 ILE A N 1
ATOM 756 C CA . ILE A 1 90 ? 2.463 -7.602 3.926 1.00 92.25 90 ILE A CA 1
ATOM 757 C C . ILE A 1 90 ? 3.345 -6.701 3.069 1.00 92.25 90 ILE A C 1
ATOM 759 O O . ILE A 1 90 ? 2.843 -5.964 2.220 1.00 92.25 90 ILE A O 1
ATOM 763 N N . LYS A 1 91 ? 4.661 -6.731 3.298 1.00 89.06 91 LYS A N 1
ATOM 764 C CA . LYS A 1 91 ? 5.599 -5.963 2.478 1.00 89.06 91 LYS A CA 1
ATOM 765 C C . LYS A 1 91 ? 5.613 -6.521 1.060 1.00 89.06 91 LYS A C 1
ATOM 767 O O . LYS A 1 91 ? 5.788 -7.720 0.872 1.00 89.06 91 LYS A O 1
ATOM 772 N N . SER A 1 92 ? 5.432 -5.642 0.081 1.00 82.44 92 SER A N 1
ATOM 773 C CA . SER A 1 92 ? 5.577 -5.990 -1.327 1.00 82.44 92 SER A CA 1
ATOM 774 C C . SER A 1 92 ? 7.067 -6.008 -1.668 1.00 82.44 92 SER A C 1
ATOM 776 O O . SER A 1 92 ? 7.777 -5.034 -1.408 1.00 82.44 92 SER A O 1
ATOM 778 N N . ASP A 1 93 ? 7.549 -7.093 -2.274 1.00 73.12 93 ASP A N 1
ATOM 779 C CA . ASP A 1 93 ? 8.920 -7.168 -2.808 1.00 73.12 93 ASP A CA 1
ATOM 780 C C . ASP A 1 93 ? 9.090 -6.331 -4.089 1.00 73.12 93 ASP A C 1
ATOM 782 O O . ASP A 1 93 ? 10.192 -6.185 -4.621 1.00 73.12 93 ASP A O 1
ATOM 786 N N . ARG A 1 94 ? 7.996 -5.762 -4.609 1.00 65.06 94 ARG A N 1
ATOM 787 C CA . ARG A 1 94 ? 8.017 -4.908 -5.794 1.00 65.06 94 ARG A CA 1
ATOM 788 C C . ARG A 1 94 ? 8.629 -3.554 -5.443 1.00 65.06 94 ARG A C 1
ATOM 790 O O . ARG A 1 94 ? 8.094 -2.802 -4.632 1.00 65.06 94 ARG A O 1
ATOM 797 N N . GLN A 1 95 ? 9.722 -3.201 -6.117 1.00 61.62 95 GLN A N 1
ATOM 798 C CA . GLN A 1 95 ? 10.230 -1.831 -6.128 1.00 61.62 95 GLN A CA 1
ATOM 799 C C . GLN A 1 95 ? 9.299 -0.960 -6.980 1.00 61.62 95 GLN A C 1
ATOM 801 O O . GLN A 1 95 ? 9.549 -0.740 -8.161 1.00 61.62 95 GLN A O 1
ATOM 806 N N . ALA A 1 96 ? 8.225 -0.443 -6.380 1.00 56.06 96 ALA A N 1
ATOM 807 C CA . ALA A 1 96 ? 7.299 0.483 -7.039 1.00 56.06 96 ALA A CA 1
ATOM 808 C C . ALA A 1 96 ? 7.939 1.840 -7.417 1.00 56.06 96 ALA A C 1
ATOM 810 O O . ALA A 1 96 ? 7.283 2.687 -8.009 1.00 56.06 96 ALA A O 1
ATOM 811 N N . TYR A 1 97 ? 9.219 2.055 -7.096 1.00 58.34 97 TYR A N 1
ATOM 812 C CA . TYR A 1 97 ? 9.924 3.327 -7.288 1.00 58.34 97 TYR A CA 1
ATOM 813 C C . TYR A 1 97 ? 10.707 3.432 -8.590 1.00 58.34 97 TYR A C 1
ATOM 815 O O . TYR A 1 97 ? 11.183 4.514 -8.916 1.00 58.34 97 TYR A O 1
ATOM 823 N N . LEU A 1 98 ? 10.907 2.326 -9.306 1.00 56.19 98 LEU A N 1
ATOM 824 C CA . LEU A 1 98 ? 11.668 2.365 -10.547 1.00 56.19 98 LEU A CA 1
ATOM 825 C C . LEU A 1 98 ? 10.702 2.625 -11.694 1.00 56.19 98 LEU A C 1
ATOM 827 O O . LEU A 1 98 ? 9.796 1.827 -11.934 1.00 56.19 98 LEU A O 1
ATOM 831 N N . GLU A 1 99 ? 10.887 3.742 -12.395 1.00 63.25 99 GLU A N 1
ATOM 832 C CA . GLU A 1 99 ? 10.382 3.862 -13.757 1.00 63.25 99 GLU A CA 1
ATOM 833 C C . GLU A 1 99 ? 11.066 2.756 -14.571 1.00 63.25 99 GLU A C 1
ATOM 835 O O . GLU A 1 99 ? 12.299 2.718 -14.627 1.00 63.25 99 GLU A O 1
ATOM 840 N N . PRO A 1 100 ? 10.330 1.791 -15.143 1.00 67.06 100 PRO A N 1
ATOM 841 C CA . PRO A 1 100 ? 10.955 0.741 -15.928 1.00 67.06 100 PRO A CA 1
ATOM 842 C C . PRO A 1 100 ? 11.591 1.355 -17.180 1.00 67.06 100 PRO A C 1
ATOM 844 O O . PRO A 1 100 ? 10.901 1.770 -18.113 1.00 67.06 100 PRO A O 1
ATOM 847 N N . ILE A 1 101 ? 12.924 1.411 -17.191 1.00 71.00 101 ILE A N 1
ATOM 848 C CA . ILE A 1 101 ? 13.714 1.891 -18.325 1.00 71.00 101 ILE A CA 1
ATOM 849 C C . ILE A 1 101 ? 14.147 0.688 -19.160 1.00 71.00 101 ILE A C 1
ATOM 851 O O . ILE A 1 101 ? 14.890 -0.179 -18.698 1.00 71.00 101 ILE A O 1
ATOM 855 N N . LEU A 1 102 ? 13.716 0.658 -20.419 1.00 75.25 102 LEU A N 1
ATOM 856 C CA . LEU A 1 102 ? 14.251 -0.258 -21.417 1.00 75.25 102 LEU A CA 1
ATOM 857 C C . LEU A 1 102 ? 15.597 0.277 -21.904 1.00 75.25 102 LEU A C 1
ATOM 859 O O . LEU A 1 102 ? 15.673 1.339 -22.529 1.00 75.25 102 LEU A O 1
ATOM 863 N N . PHE A 1 103 ? 16.652 -0.473 -21.608 1.00 77.19 103 PHE A N 1
ATOM 864 C CA . PHE A 1 103 ? 18.004 -0.198 -22.069 1.00 77.19 103 PHE A CA 1
ATOM 865 C C . PHE A 1 103 ? 18.298 -0.970 -23.354 1.00 77.19 103 PHE A C 1
ATOM 867 O O . PHE A 1 103 ? 18.011 -2.162 -23.447 1.00 77.19 103 PHE A O 1
ATOM 874 N N . PHE A 1 104 ? 18.902 -0.298 -24.335 1.00 79.94 104 PHE A N 1
ATOM 875 C CA . PHE A 1 104 ? 19.346 -0.923 -25.581 1.00 79.94 104 PHE A CA 1
ATOM 876 C C . PHE A 1 104 ? 20.745 -0.450 -25.982 1.00 79.94 104 PHE A C 1
ATOM 878 O O . PHE A 1 104 ? 21.152 0.673 -25.667 1.00 79.94 104 PHE A O 1
ATOM 885 N N . SER A 1 105 ? 21.454 -1.311 -26.710 1.00 80.06 105 SER A N 1
ATOM 886 C CA . SER A 1 105 ? 22.732 -1.019 -27.356 1.00 80.06 105 SER A CA 1
ATOM 887 C C . SER A 1 105 ? 22.665 -1.417 -28.832 1.00 80.06 105 SER A C 1
ATOM 889 O O . SER A 1 105 ? 21.956 -2.349 -29.207 1.00 80.06 105 SER A O 1
ATOM 891 N N . ALA A 1 106 ? 23.383 -0.680 -29.677 1.00 77.38 106 ALA A N 1
ATOM 892 C CA . ALA A 1 106 ? 23.476 -0.931 -31.111 1.00 77.38 106 ALA A CA 1
ATOM 893 C C . ALA A 1 106 ? 24.949 -0.987 -31.527 1.00 77.38 106 ALA A C 1
ATOM 895 O O . ALA A 1 106 ? 25.781 -0.299 -30.933 1.00 77.38 106 ALA A O 1
ATOM 896 N N . ALA A 1 107 ? 25.263 -1.808 -32.532 1.00 76.12 107 ALA A N 1
ATOM 897 C CA . ALA A 1 107 ? 26.626 -1.976 -33.036 1.00 76.12 107 ALA A CA 1
ATOM 898 C C . ALA A 1 107 ? 27.117 -0.761 -33.849 1.00 76.12 107 ALA A C 1
ATOM 900 O O . ALA A 1 107 ? 28.311 -0.473 -33.859 1.00 76.12 107 ALA A O 1
ATOM 901 N N . ASP A 1 108 ? 26.201 -0.029 -34.488 1.00 76.00 108 ASP A N 1
ATOM 902 C CA . ASP A 1 108 ? 26.475 1.180 -35.265 1.00 76.00 108 ASP A CA 1
ATOM 903 C C . ASP A 1 108 ? 25.349 2.227 -35.122 1.00 76.00 108 ASP A C 1
ATOM 905 O O . ASP A 1 108 ? 24.325 2.003 -3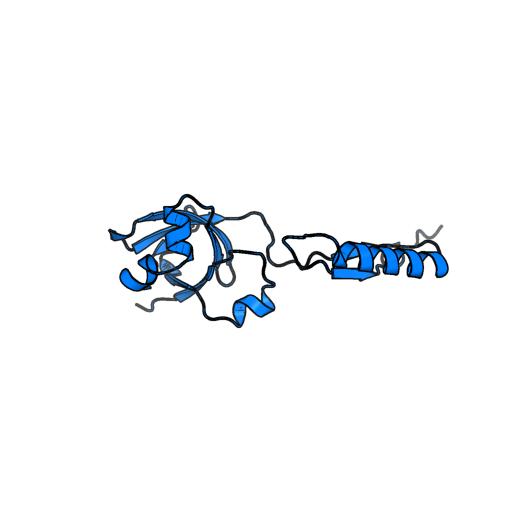4.465 1.00 76.00 108 ASP A O 1
ATOM 909 N N . SER A 1 109 ? 25.560 3.413 -35.701 1.00 72.31 109 SER A N 1
ATOM 910 C CA . SER A 1 109 ? 24.627 4.542 -35.599 1.00 72.31 109 SER A CA 1
ATOM 911 C C . SER A 1 109 ? 23.309 4.311 -36.338 1.00 72.31 109 SER A C 1
ATOM 913 O O . SER A 1 109 ? 22.269 4.717 -35.826 1.00 72.31 109 SER A O 1
ATOM 915 N N . SER A 1 110 ? 23.332 3.639 -37.494 1.00 73.31 110 SER A N 1
ATOM 916 C CA . SER A 1 110 ? 22.126 3.359 -38.290 1.00 73.31 110 SER A CA 1
ATOM 917 C C . SER A 1 110 ? 21.181 2.421 -37.537 1.00 73.31 110 SER A C 1
ATOM 919 O O . SER A 1 110 ? 20.003 2.725 -37.351 1.00 73.31 110 SER A O 1
ATOM 921 N N . SER A 1 111 ? 21.725 1.334 -36.988 1.00 76.31 111 SER A N 1
ATOM 922 C CA . SER A 1 111 ? 20.976 0.364 -36.186 1.00 76.31 111 SER A CA 1
ATOM 923 C C . SER A 1 111 ? 20.432 0.991 -34.898 1.00 76.31 111 SER A C 1
ATOM 925 O O . SER A 1 111 ? 19.368 0.611 -34.411 1.00 76.31 111 SER A O 1
ATOM 927 N N . SER A 1 112 ? 21.131 1.985 -34.333 1.00 81.44 112 SER A N 1
ATOM 928 C CA . SER A 1 112 ? 20.685 2.687 -33.123 1.00 81.44 112 SER A CA 1
ATOM 929 C C . SER A 1 112 ? 19.370 3.437 -33.328 1.00 81.44 112 SER A C 1
ATOM 931 O O . SER A 1 112 ? 18.538 3.450 -32.417 1.00 81.44 112 SER A O 1
ATOM 933 N N . ASP A 1 113 ? 19.184 4.096 -34.471 1.00 83.44 113 ASP A N 1
ATOM 934 C CA . ASP A 1 113 ? 17.978 4.885 -34.733 1.00 83.44 113 ASP A CA 1
ATOM 935 C C . ASP A 1 113 ? 16.781 3.996 -35.086 1.00 83.44 113 ASP A C 1
ATOM 937 O O . ASP A 1 113 ? 15.663 4.257 -34.626 1.00 83.44 113 ASP A O 1
ATOM 941 N N . GLU A 1 114 ? 17.017 2.896 -35.804 1.00 86.00 114 GLU A N 1
ATOM 942 C CA . GLU A 1 114 ? 16.001 1.876 -36.083 1.00 86.00 114 GLU A CA 1
ATOM 943 C C . GLU A 1 114 ? 15.500 1.217 -34.792 1.00 86.00 114 GLU A C 1
ATOM 945 O O . GLU A 1 114 ? 14.296 1.218 -34.523 1.00 86.00 114 GLU A O 1
ATOM 950 N N . ILE A 1 115 ? 16.417 0.748 -33.935 1.00 84.31 115 ILE A N 1
ATOM 951 C CA . ILE A 1 115 ? 16.080 0.128 -32.644 1.00 84.31 115 ILE A CA 1
ATOM 952 C C . ILE A 1 115 ? 15.340 1.124 -31.745 1.00 84.31 115 ILE A C 1
ATOM 954 O O . ILE A 1 115 ? 14.329 0.775 -31.133 1.00 84.31 115 ILE A O 1
ATOM 958 N N . ARG A 1 116 ? 15.783 2.388 -31.690 1.00 84.19 116 ARG A N 1
ATOM 959 C CA . ARG A 1 116 ? 15.105 3.434 -30.911 1.00 84.19 116 ARG A CA 1
ATOM 960 C C . ARG A 1 116 ? 13.684 3.678 -31.407 1.00 84.19 116 ARG A C 1
ATOM 962 O O . ARG A 1 116 ? 12.779 3.863 -30.593 1.00 84.19 116 ARG A O 1
ATOM 969 N N . THR A 1 117 ? 13.490 3.721 -32.720 1.00 86.00 117 THR A N 1
ATOM 970 C CA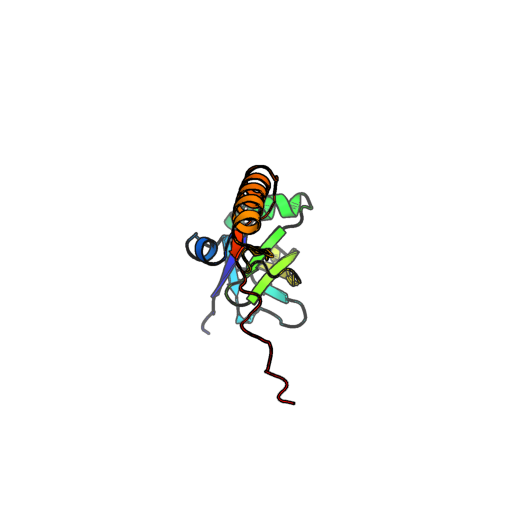 . THR A 1 117 ? 12.177 3.956 -33.330 1.00 86.00 117 THR A CA 1
ATOM 971 C C . THR A 1 117 ? 11.242 2.783 -33.053 1.00 86.00 117 THR A C 1
ATOM 973 O O . THR A 1 117 ? 10.120 2.998 -32.592 1.00 86.00 117 THR A O 1
ATOM 976 N N . ALA A 1 118 ? 11.730 1.552 -33.218 1.00 86.81 118 ALA A N 1
ATOM 977 C CA . ALA A 1 118 ? 10.987 0.340 -32.897 1.00 86.81 118 ALA A CA 1
ATOM 978 C C . ALA A 1 118 ? 10.614 0.265 -31.406 1.00 86.81 118 ALA A C 1
ATOM 980 O O . ALA A 1 118 ? 9.460 -0.004 -31.082 1.00 86.81 118 ALA A O 1
ATOM 981 N N . LEU A 1 119 ? 11.540 0.583 -30.493 1.00 86.12 119 LEU A N 1
ATOM 982 C CA . LEU A 1 119 ? 11.279 0.615 -29.047 1.00 86.12 119 LEU A CA 1
ATOM 983 C C . LEU A 1 119 ? 10.250 1.676 -28.659 1.00 86.12 119 LEU A C 1
ATOM 985 O O . LEU A 1 119 ? 9.371 1.399 -27.850 1.00 86.12 119 LEU A O 1
ATOM 989 N N . LYS A 1 120 ? 10.315 2.877 -29.246 1.00 84.75 120 LYS A N 1
ATOM 990 C CA . LYS A 1 120 ? 9.295 3.913 -29.019 1.00 84.75 120 LYS A CA 1
ATOM 991 C C . LYS A 1 120 ? 7.914 3.453 -29.484 1.00 84.75 120 LYS A C 1
ATOM 993 O O . LYS A 1 120 ? 6.942 3.648 -28.761 1.00 84.75 120 LYS A O 1
ATOM 998 N N . ALA A 1 121 ? 7.832 2.829 -30.660 1.00 85.94 121 ALA A N 1
ATOM 999 C CA . ALA A 1 121 ? 6.583 2.279 -31.179 1.00 85.94 121 ALA A CA 1
ATOM 1000 C C . ALA A 1 121 ? 6.061 1.124 -30.307 1.00 85.94 121 ALA A C 1
ATOM 1002 O O . ALA A 1 121 ? 4.865 1.047 -30.039 1.00 85.94 121 ALA A O 1
ATOM 1003 N N . PHE A 1 122 ? 6.953 0.258 -29.821 1.00 84.81 122 PHE A N 1
ATOM 1004 C CA . PHE A 1 122 ? 6.618 -0.820 -28.894 1.00 84.81 122 PHE A CA 1
ATOM 1005 C C . PHE A 1 122 ? 6.057 -0.269 -27.581 1.00 84.81 122 PHE A C 1
ATOM 1007 O O . PHE A 1 122 ? 4.978 -0.675 -27.165 1.00 84.81 122 PHE A O 1
ATOM 1014 N N . VAL A 1 123 ? 6.737 0.699 -26.964 1.00 81.75 123 VAL A N 1
ATOM 1015 C CA . VAL A 1 123 ? 6.285 1.348 -25.726 1.00 81.75 123 VAL A CA 1
ATOM 1016 C C . VAL A 1 123 ? 4.926 2.026 -25.906 1.00 81.75 123 VAL A C 1
ATOM 1018 O O . VAL A 1 123 ? 4.065 1.878 -25.047 1.00 81.75 123 VAL A O 1
ATOM 1021 N N . ALA A 1 124 ? 4.704 2.722 -27.025 1.00 79.38 124 ALA A N 1
ATOM 1022 C CA . ALA A 1 124 ? 3.439 3.408 -27.293 1.00 79.38 124 ALA A CA 1
ATOM 1023 C C . ALA A 1 124 ? 2.251 2.448 -27.493 1.00 79.38 124 ALA A C 1
ATOM 1025 O O . ALA A 1 124 ? 1.125 2.793 -27.146 1.00 79.38 124 ALA A O 1
ATOM 1026 N N . ASN A 1 125 ? 2.497 1.257 -28.047 1.00 78.62 125 ASN A N 1
ATOM 1027 C CA . ASN A 1 125 ? 1.450 0.296 -28.407 1.00 78.62 125 ASN A CA 1
ATOM 1028 C C . ASN A 1 125 ? 1.301 -0.867 -27.415 1.00 78.62 125 ASN A C 1
ATOM 1030 O O . ASN A 1 125 ? 0.403 -1.692 -27.577 1.00 78.62 125 ASN A O 1
ATOM 1034 N N . THR A 1 126 ? 2.171 -0.967 -26.408 1.00 74.56 126 THR A N 1
ATOM 1035 C CA . THR A 1 126 ? 2.104 -2.044 -25.417 1.00 74.56 126 THR A CA 1
ATOM 1036 C C . THR A 1 126 ? 1.197 -1.624 -24.264 1.00 74.56 126 THR A C 1
ATOM 1038 O O . THR A 1 126 ? 1.540 -0.683 -23.544 1.00 74.56 126 THR A O 1
ATOM 1041 N N . PRO A 1 127 ? 0.071 -2.323 -24.023 1.00 64.25 127 PRO A N 1
ATOM 1042 C CA . PRO A 1 127 ? -0.724 -2.117 -22.823 1.00 64.25 127 PRO A CA 1
ATOM 1043 C C . PRO A 1 127 ? 0.086 -2.599 -21.616 1.00 64.25 127 PRO A C 1
ATOM 1045 O O . PRO A 1 127 ? 0.134 -3.782 -21.287 1.00 64.25 127 PRO A O 1
ATOM 1048 N N . SER A 1 128 ? 0.774 -1.661 -20.981 1.00 63.97 128 SER A N 1
ATOM 1049 C CA . SER A 1 128 ? 1.605 -1.891 -19.810 1.00 63.97 128 SER A CA 1
ATOM 1050 C C . SER A 1 128 ? 0.910 -1.319 -18.580 1.00 63.97 128 SER A C 1
ATOM 1052 O O . SER A 1 128 ? 0.380 -0.211 -18.618 1.00 63.97 128 SER A O 1
ATOM 1054 N N . ARG A 1 129 ? 0.949 -2.050 -17.458 1.00 58.84 129 ARG A N 1
ATOM 1055 C CA . ARG A 1 129 ? 0.512 -1.507 -16.158 1.00 58.84 129 ARG A CA 1
ATOM 1056 C C . ARG A 1 129 ? 1.470 -0.441 -15.611 1.00 58.84 129 ARG A C 1
ATOM 1058 O O . ARG A 1 129 ? 1.128 0.204 -14.630 1.00 58.84 129 ARG A O 1
ATOM 1065 N N . PHE A 1 130 ? 2.643 -0.276 -16.227 1.00 60.16 130 PHE A N 1
ATOM 1066 C CA . PHE A 1 130 ? 3.706 0.646 -15.830 1.00 60.16 130 PHE A CA 1
ATOM 1067 C C . PHE A 1 130 ? 4.054 1.607 -16.990 1.00 60.16 130 PHE A C 1
ATOM 1069 O O . PHE A 1 130 ? 4.142 1.158 -18.135 1.00 60.16 130 PHE A O 1
ATOM 1076 N N . PRO A 1 131 ? 4.302 2.905 -16.754 1.00 59.56 131 PRO A N 1
ATOM 1077 C CA . PRO A 1 131 ? 4.842 3.808 -17.760 1.00 59.56 131 PRO A CA 1
ATOM 1078 C C . PRO A 1 131 ? 6.257 3.348 -18.127 1.00 59.56 131 PRO A C 1
ATOM 1080 O O . PRO A 1 131 ? 7.151 3.334 -17.287 1.00 59.56 131 PRO A O 1
ATOM 1083 N N . LEU A 1 132 ? 6.447 2.921 -19.374 1.00 61.75 132 LEU A N 1
ATOM 1084 C CA . LEU A 1 132 ? 7.739 2.451 -19.871 1.00 61.75 132 LEU A CA 1
ATOM 1085 C C . LEU A 1 132 ? 8.549 3.636 -20.410 1.00 61.75 132 LEU A C 1
ATOM 1087 O O . LEU A 1 132 ? 8.067 4.396 -21.251 1.00 61.75 132 LEU A O 1
ATOM 1091 N N . GLY A 1 133 ? 9.792 3.769 -19.954 1.00 59.19 133 GLY A N 1
ATOM 1092 C CA . GLY A 1 133 ? 10.780 4.697 -20.504 1.00 59.19 133 GLY A CA 1
ATOM 1093 C C . GLY A 1 133 ? 11.767 3.982 -21.430 1.00 59.19 133 GLY A C 1
ATOM 1094 O O . GLY A 1 133 ? 12.013 2.786 -21.286 1.00 59.19 133 GLY A O 1
ATOM 1095 N N . ALA A 1 134 ? 12.374 4.706 -22.374 1.00 52.53 134 ALA A N 1
ATOM 1096 C CA . ALA A 1 134 ? 13.463 4.185 -23.208 1.00 52.53 134 ALA A CA 1
ATOM 1097 C C . ALA A 1 134 ? 14.746 4.994 -22.969 1.00 52.53 134 ALA A C 1
ATOM 1099 O O . ALA A 1 134 ? 14.777 6.200 -23.226 1.00 52.53 134 ALA A O 1
ATOM 1100 N N . GLY A 1 135 ? 15.806 4.327 -22.504 1.00 52.66 135 GLY A N 1
ATOM 1101 C CA . GLY A 1 135 ? 17.112 4.921 -22.207 1.00 52.66 135 GLY A CA 1
ATOM 1102 C C . GLY A 1 135 ? 18.222 4.306 -23.062 1.00 52.66 135 GLY A C 1
ATOM 1103 O O . GLY A 1 135 ? 18.214 3.111 -23.347 1.00 52.66 135 GLY A O 1
ATOM 1104 N N . ARG A 1 136 ? 19.200 5.113 -23.489 1.00 45.34 136 ARG A N 1
ATOM 1105 C CA . ARG A 1 136 ? 20.409 4.610 -24.169 1.00 45.34 136 ARG A CA 1
ATOM 1106 C C . ARG A 1 136 ? 21.462 4.245 -23.127 1.00 45.34 136 ARG A C 1
ATOM 1108 O O . ARG A 1 136 ? 21.680 5.028 -22.206 1.00 45.34 136 ARG A O 1
ATOM 1115 N N . THR A 1 137 ? 22.165 3.129 -23.311 1.00 47.59 137 THR A N 1
ATOM 1116 C CA . THR A 1 137 ? 23.417 2.855 -22.584 1.00 47.59 137 THR A CA 1
ATOM 1117 C C . THR A 1 137 ? 24.589 2.983 -23.549 1.00 47.59 137 THR A C 1
ATOM 1119 O O . THR A 1 137 ? 24.501 2.569 -24.706 1.00 47.59 137 THR A O 1
ATOM 1122 N N . SER A 1 138 ? 25.691 3.591 -23.107 1.00 46.03 138 SER A N 1
ATOM 1123 C CA . SER A 1 138 ? 26.964 3.459 -23.812 1.00 46.03 138 SER A CA 1
ATOM 1124 C C . SER A 1 138 ? 27.680 2.234 -23.250 1.00 46.03 138 SER A C 1
ATOM 1126 O O . SER A 1 138 ? 27.954 2.149 -22.056 1.00 46.03 138 SER A O 1
ATOM 1128 N N . ALA A 1 139 ? 27.999 1.265 -24.104 1.00 47.00 139 ALA A N 1
ATOM 1129 C CA . ALA A 1 139 ? 28.689 0.035 -23.712 1.00 47.00 139 ALA A CA 1
ATOM 1130 C C . ALA A 1 139 ? 30.180 0.243 -23.344 1.00 47.00 139 ALA A C 1
ATOM 1132 O O . ALA A 1 139 ? 30.964 -0.695 -23.423 1.00 47.00 139 ALA A O 1
ATOM 1133 N N . LEU A 1 140 ? 30.608 1.459 -22.979 1.00 42.91 140 LEU A N 1
ATOM 1134 C CA . LEU A 1 140 ? 32.032 1.815 -22.889 1.00 42.91 140 LEU A CA 1
ATOM 1135 C C . LEU A 1 140 ? 32.489 2.420 -21.556 1.00 42.91 140 LEU A C 1
ATOM 1137 O O . LEU A 1 140 ? 33.650 2.794 -21.447 1.00 42.91 140 LEU A O 1
ATOM 1141 N N . SER A 1 141 ? 31.655 2.493 -20.517 1.00 40.88 141 SER A N 1
ATOM 1142 C CA . SER A 1 141 ? 32.086 3.082 -19.237 1.00 40.88 141 SER A CA 1
ATOM 1143 C C . SER A 1 141 ? 32.611 2.089 -18.191 1.00 40.88 141 SER A C 1
ATOM 1145 O O . SER A 1 141 ? 33.069 2.551 -17.152 1.00 40.88 141 SER A O 1
ATOM 1147 N N . HIS A 1 142 ? 32.600 0.767 -18.421 1.00 35.78 142 HIS A N 1
ATOM 1148 C CA . HIS A 1 142 ? 33.081 -0.242 -17.451 1.00 35.78 142 HIS A CA 1
ATOM 1149 C C . HIS A 1 142 ? 33.861 -1.407 -18.102 1.00 35.78 142 HIS A C 1
ATOM 1151 O O . HIS A 1 142 ? 33.607 -2.577 -17.833 1.00 35.78 142 HIS A O 1
ATOM 1157 N N . CYS A 1 143 ? 34.856 -1.103 -18.938 1.00 28.09 143 CYS A N 1
ATOM 1158 C CA . CYS A 1 143 ? 35.945 -2.050 -19.197 1.00 28.09 143 CYS A CA 1
ATOM 1159 C C . CYS A 1 143 ? 37.214 -1.483 -18.548 1.00 28.09 143 CYS A C 1
ATOM 1161 O O . CYS A 1 143 ? 37.752 -0.508 -19.078 1.00 28.09 143 CYS A O 1
ATOM 1163 N N . PRO A 1 144 ? 37.715 -2.027 -17.419 1.00 34.00 144 PRO A N 1
ATOM 1164 C CA . PRO A 1 144 ? 39.071 -1.712 -17.011 1.00 34.00 144 PRO A CA 1
ATOM 1165 C C . PRO A 1 144 ? 39.979 -2.252 -18.115 1.00 34.00 144 PRO A C 1
ATOM 1167 O O . PRO A 1 144 ? 39.906 -3.426 -18.482 1.00 34.00 144 PRO A O 1
ATOM 1170 N N . SER A 1 145 ? 40.777 -1.371 -18.705 1.00 35.28 145 SER A N 1
ATOM 1171 C CA . SER A 1 145 ? 41.798 -1.740 -19.673 1.00 35.28 145 SER A CA 1
ATOM 1172 C C . SER A 1 145 ? 42.700 -2.804 -19.051 1.00 35.28 145 SER A C 1
ATOM 1174 O O . SER A 1 145 ? 43.501 -2.496 -18.169 1.00 35.28 145 SER A O 1
ATOM 1176 N N . ALA A 1 146 ? 42.572 -4.053 -19.496 1.00 36.84 146 ALA A N 1
ATOM 1177 C CA . ALA A 1 146 ? 43.592 -5.059 -19.266 1.00 36.84 146 ALA A CA 1
ATOM 1178 C C . ALA A 1 146 ? 44.816 -4.643 -20.094 1.00 36.84 146 ALA A C 1
ATOM 1180 O O . ALA A 1 146 ? 44.876 -4.866 -21.304 1.00 36.84 146 ALA A O 1
ATOM 1181 N N . SER A 1 147 ? 45.748 -3.941 -19.451 1.00 37.62 147 SER A N 1
ATOM 1182 C CA . SER A 1 147 ? 47.084 -3.706 -19.985 1.00 37.62 147 SER A CA 1
ATOM 1183 C C . SER A 1 147 ? 47.803 -5.049 -20.108 1.00 37.62 147 SER A C 1
ATOM 1185 O O . SER A 1 147 ? 47.820 -5.825 -19.150 1.00 37.62 147 SER A O 1
ATOM 1187 N N . ARG A 1 148 ? 48.338 -5.304 -21.304 1.00 35.62 148 ARG A N 1
ATOM 1188 C CA . ARG A 1 148 ? 49.277 -6.392 -21.604 1.00 35.62 148 ARG A CA 1
ATOM 1189 C C . ARG A 1 148 ? 50.545 -6.303 -20.767 1.00 35.62 148 ARG A C 1
ATOM 1191 O O . ARG A 1 148 ? 50.930 -5.161 -20.432 1.00 35.62 148 ARG A O 1
#

Secondary structure (DSSP, 8-state):
-PPPEEEEEE-SS---HHHHTTSPPSEEEEGGG--TTT-EEEB-S-HHHHHHSHHHHHHHTT---EEEETTTEEEEEEEEETTTTEEEEEE--S-TT---EEEE--SSHHHHHHHHHHHHHHHHHS--SS--EEEE--TTSS------

Sequence (148 aa):
MAIIVLRAWYLPQYEPLERLEQRPHDLRLNKSSLLKTALRADFLDDLETVQRSEWFQRYRLGETVEFYIEGSGSYTIANIDILSHEIYFIKSDRQAYLEPILFFSAADSSSSDEIRTALKAFVANTPSRFPLGAGRTSALSHCPSASR

pLDDT: mean 80.47, std 17.33, range [28.09, 97.19]

Radius of gyration: 21.41 Å; chains: 1; bounding box: 66×25×62 Å

Foldseek 3Di:
DDFDKKFKAKPPFQDAPVVRVVDHGLWIWGPVQQDPVFRKTATDDDLVSLCPDPLNVCVVVVHWIWMDIPPPAIWTWPDDDSVRSMTTTDGDPDPSNDQAEDEDDDPDDVVVVVVVVVVVVCQVPDPDSGNYHYDYDDPPPDDDPPDD